Protein AF-A0A1A3PQ29-F1 (afdb_monomer)

Structure (mmCIF, N/CA/C/O backbone):
data_AF-A0A1A3PQ29-F1
#
_entry.id   AF-A0A1A3PQ29-F1
#
loop_
_atom_site.group_PDB
_atom_site.id
_atom_site.type_symbol
_atom_site.label_atom_id
_atom_site.label_alt_id
_atom_site.label_comp_id
_atom_site.label_asym_id
_atom_site.label_entity_id
_atom_site.label_seq_id
_atom_site.pdbx_PDB_ins_code
_atom_site.Cartn_x
_atom_site.Cartn_y
_atom_site.Cartn_z
_atom_site.occupancy
_atom_site.B_iso_or_equiv
_atom_site.auth_seq_id
_atom_site.auth_comp_id
_atom_site.auth_asym_id
_atom_site.auth_atom_id
_atom_site.pdbx_PDB_model_num
ATOM 1 N N . MET A 1 1 ? -38.869 -70.508 7.801 1.00 34.81 1 MET A N 1
ATOM 2 C CA . MET A 1 1 ? -37.490 -70.520 8.331 1.00 34.81 1 MET A CA 1
ATOM 3 C C . MET A 1 1 ? -36.707 -69.414 7.641 1.00 34.81 1 MET A C 1
ATOM 5 O O . MET A 1 1 ? -36.791 -69.321 6.428 1.00 34.81 1 MET A O 1
ATOM 9 N N . VAL A 1 2 ? -36.010 -68.613 8.455 1.00 43.62 2 VAL A N 1
ATOM 10 C CA . VAL A 1 2 ? -35.002 -67.579 8.145 1.00 43.62 2 VAL A CA 1
ATOM 11 C C . VAL A 1 2 ? -35.475 -66.340 7.369 1.00 43.62 2 VAL A C 1
ATOM 13 O O . VAL A 1 2 ? -35.447 -66.273 6.146 1.00 43.62 2 VAL A O 1
ATOM 16 N N . VAL A 1 3 ? -35.836 -65.319 8.149 1.00 46.75 3 VAL A N 1
ATOM 17 C CA . VAL A 1 3 ? -35.750 -63.901 7.778 1.00 46.75 3 VAL A CA 1
ATOM 18 C C . VAL A 1 3 ? -34.261 -63.545 7.764 1.00 46.75 3 VAL A C 1
ATOM 20 O O . VAL A 1 3 ? -33.612 -63.694 8.799 1.00 46.75 3 VAL A O 1
ATOM 23 N N . ASN A 1 4 ? -33.703 -63.112 6.630 1.00 47.50 4 ASN A N 1
ATOM 24 C CA . ASN A 1 4 ? -32.357 -62.536 6.605 1.00 47.50 4 ASN A CA 1
ATOM 25 C C . ASN A 1 4 ? -32.470 -61.011 6.566 1.00 47.50 4 ASN A C 1
ATOM 27 O O . ASN A 1 4 ? -32.683 -60.399 5.521 1.00 47.50 4 ASN A O 1
ATOM 31 N N . SER A 1 5 ? -32.392 -60.432 7.758 1.00 55.72 5 SER A N 1
ATOM 32 C CA . SER A 1 5 ? -32.343 -59.003 8.019 1.00 55.72 5 SER A CA 1
ATOM 33 C C . SER A 1 5 ? -30.984 -58.454 7.597 1.00 55.72 5 SER A C 1
ATOM 35 O O . SER A 1 5 ? -29.952 -58.877 8.109 1.00 55.72 5 SER A O 1
ATOM 37 N N . SER A 1 6 ? -30.955 -57.473 6.703 1.00 47.53 6 SER A N 1
ATOM 38 C CA . SER A 1 6 ? -29.789 -56.606 6.532 1.00 47.53 6 SER A CA 1
ATOM 39 C C . SER A 1 6 ? -30.296 -55.214 6.197 1.00 47.53 6 S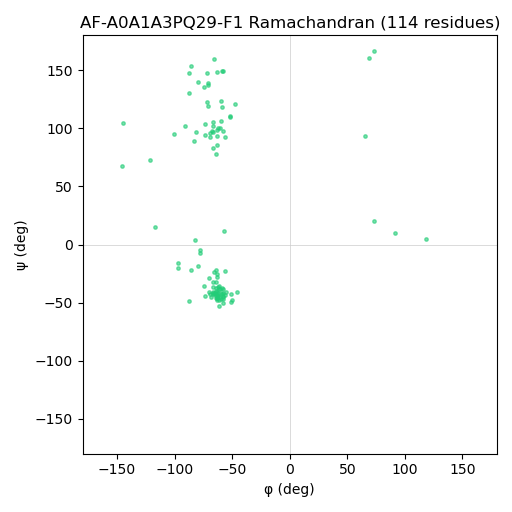ER A C 1
ATOM 41 O O . SER A 1 6 ? -30.851 -54.968 5.130 1.00 47.53 6 SER A O 1
ATOM 43 N N . ALA A 1 7 ? -30.204 -54.363 7.214 1.00 51.66 7 ALA A N 1
ATOM 44 C CA . ALA A 1 7 ? -30.673 -52.995 7.273 1.00 51.66 7 ALA A CA 1
ATOM 45 C C . ALA A 1 7 ? -30.265 -52.185 6.036 1.00 51.66 7 ALA A C 1
ATOM 47 O O . ALA A 1 7 ? -29.082 -51.989 5.765 1.00 51.66 7 ALA A O 1
ATOM 48 N N . TRP A 1 8 ? -31.261 -51.663 5.325 1.00 49.94 8 TRP A N 1
ATOM 49 C CA . TRP A 1 8 ? -31.059 -50.592 4.361 1.00 49.94 8 TRP A CA 1
ATOM 50 C C . TRP A 1 8 ? -30.818 -49.308 5.160 1.00 49.94 8 TRP A C 1
ATOM 52 O O . TRP A 1 8 ? -31.753 -48.653 5.615 1.00 49.94 8 TRP A O 1
ATOM 62 N N . LEU A 1 9 ? -29.546 -48.993 5.397 1.00 48.16 9 LEU A N 1
ATOM 63 C CA . LEU A 1 9 ? -29.109 -47.677 5.851 1.00 48.16 9 LEU A CA 1
ATOM 64 C C . LEU A 1 9 ? -29.452 -46.669 4.747 1.00 48.16 9 LEU A C 1
ATOM 66 O O . LEU A 1 9 ? -28.740 -46.551 3.753 1.00 48.16 9 LEU A O 1
ATOM 70 N N . VAL A 1 10 ? -30.571 -45.964 4.908 1.00 55.34 10 VAL A N 1
ATOM 71 C CA . VAL A 1 10 ? -30.888 -44.776 4.112 1.00 55.34 10 VAL A CA 1
ATOM 72 C C . VAL A 1 10 ? -29.885 -43.699 4.518 1.00 55.34 10 VAL A C 1
ATOM 74 O O . VAL A 1 10 ? -30.020 -43.062 5.560 1.00 55.34 10 VAL A O 1
ATOM 77 N N . ALA A 1 11 ? -28.831 -43.549 3.720 1.00 53.16 11 ALA A N 1
ATOM 78 C CA . ALA A 1 11 ? -27.872 -42.467 3.858 1.00 53.16 11 ALA A CA 1
ATOM 79 C C . ALA A 1 11 ? -28.578 -41.145 3.527 1.00 53.16 11 ALA A C 1
ATOM 81 O O . ALA A 1 11 ? -28.874 -40.853 2.370 1.00 53.16 11 ALA A O 1
ATOM 82 N N . ALA A 1 12 ? -28.872 -40.351 4.555 1.00 56.31 12 ALA A N 1
ATOM 83 C CA . ALA A 1 12 ? -29.288 -38.969 4.394 1.00 56.31 12 ALA A CA 1
ATOM 84 C C . ALA A 1 12 ? -28.087 -38.160 3.885 1.00 56.31 12 ALA A C 1
ATOM 86 O O . ALA A 1 12 ? -27.224 -37.745 4.656 1.00 56.31 12 ALA A O 1
ATOM 87 N N . THR A 1 13 ? -28.001 -37.956 2.573 1.00 56.41 13 THR A N 1
ATOM 88 C CA . THR A 1 13 ? -27.097 -36.967 1.987 1.00 56.41 13 THR A CA 1
ATOM 89 C C . THR A 1 13 ? -27.615 -35.583 2.355 1.00 56.41 13 THR A C 1
ATOM 91 O O . THR A 1 13 ? -28.471 -35.025 1.671 1.00 56.41 13 THR A O 1
ATOM 94 N N . ALA A 1 14 ? -27.121 -35.040 3.467 1.00 55.75 14 ALA A N 1
ATOM 95 C CA . ALA A 1 14 ? -27.213 -33.619 3.747 1.00 55.75 14 ALA A CA 1
ATOM 96 C C . ALA A 1 14 ? -26.433 -32.895 2.643 1.00 55.75 14 ALA A C 1
ATOM 98 O O . ALA A 1 14 ? -25.204 -32.872 2.644 1.00 55.75 14 ALA A O 1
ATOM 99 N N . THR A 1 15 ? -27.146 -32.355 1.657 1.00 55.41 15 THR A N 1
ATOM 100 C CA . THR A 1 15 ? -26.589 -31.377 0.730 1.00 55.41 15 THR A CA 1
ATOM 101 C C . THR A 1 15 ? -26.209 -30.164 1.567 1.00 55.41 15 THR A C 1
ATOM 103 O O . THR A 1 15 ? -27.057 -29.329 1.880 1.00 55.41 15 THR A O 1
ATOM 106 N N . LEU A 1 16 ? -24.948 -30.114 1.997 1.00 52.12 16 LEU A N 1
ATOM 107 C CA . LEU A 1 16 ? -24.325 -28.905 2.506 1.00 52.12 16 LEU A CA 1
ATOM 108 C C . LEU A 1 16 ? -24.434 -27.887 1.376 1.00 52.12 16 LEU A C 1
ATOM 110 O O . LEU A 1 16 ? -23.676 -27.927 0.410 1.00 52.12 16 LEU A O 1
ATOM 114 N N . MET A 1 17 ? -25.447 -27.028 1.459 1.00 46.53 17 MET A N 1
ATOM 115 C CA . MET A 1 17 ? -25.474 -25.801 0.692 1.00 46.53 17 MET A CA 1
ATOM 116 C C . MET A 1 17 ? -24.246 -25.031 1.154 1.00 46.53 17 MET A C 1
ATOM 118 O O . MET A 1 17 ? -24.237 -24.459 2.243 1.00 46.53 17 MET A O 1
ATOM 122 N N . THR A 1 18 ? -23.181 -25.090 0.361 1.00 48.88 18 THR A N 1
ATOM 123 C CA . THR A 1 18 ? -22.062 -24.165 0.448 1.00 48.88 18 THR A CA 1
ATOM 124 C C . THR A 1 18 ? -22.635 -22.800 0.123 1.00 48.88 18 THR A C 1
ATOM 126 O O . THR A 1 18 ? -22.676 -22.375 -1.031 1.00 48.88 18 THR A O 1
ATOM 129 N N . VAL A 1 19 ? -23.171 -22.146 1.150 1.00 48.94 19 VAL A N 1
ATOM 130 C CA . VAL A 1 19 ? -23.282 -20.700 1.174 1.00 48.94 19 VAL A CA 1
ATOM 131 C C . VAL A 1 19 ? -21.873 -20.236 0.849 1.00 48.94 19 VAL A C 1
ATOM 133 O O . VAL A 1 19 ? -20.950 -20.496 1.618 1.00 48.94 19 VAL A O 1
ATOM 136 N N . ALA A 1 20 ? -21.698 -19.654 -0.334 1.00 45.19 20 ALA A N 1
ATOM 137 C CA . ALA A 1 20 ? -20.537 -18.847 -0.642 1.00 45.19 20 ALA A CA 1
ATOM 138 C C . ALA A 1 20 ? -20.612 -17.650 0.306 1.00 45.19 20 ALA A C 1
ATOM 140 O O . ALA A 1 20 ? -21.108 -16.580 -0.037 1.00 45.19 20 ALA A O 1
ATOM 141 N N . VAL A 1 21 ? -20.235 -17.881 1.560 1.00 49.50 21 VAL A N 1
ATOM 142 C CA . VAL A 1 21 ? -19.797 -16.817 2.433 1.00 49.50 21 VAL A CA 1
ATOM 143 C C . VAL A 1 21 ? -18.622 -16.248 1.656 1.00 49.50 21 VAL A C 1
ATOM 145 O O . VAL A 1 21 ? -17.708 -16.994 1.305 1.00 49.50 21 VAL A O 1
ATOM 148 N N . ALA A 1 22 ? -18.699 -14.979 1.266 1.00 52.12 22 ALA A N 1
ATOM 149 C CA . ALA A 1 22 ? -17.497 -14.232 0.945 1.00 52.12 22 ALA A CA 1
ATOM 150 C C . ALA A 1 22 ? -16.645 -14.347 2.209 1.00 52.12 22 ALA A C 1
ATOM 152 O O . ALA A 1 22 ? -16.931 -13.699 3.214 1.00 52.12 22 ALA A O 1
ATOM 153 N N . HIS A 1 23 ? -15.778 -15.356 2.237 1.00 44.25 23 HIS A N 1
ATOM 154 C CA . HIS A 1 23 ? -14.947 -15.651 3.379 1.00 44.25 23 HIS A CA 1
ATOM 155 C C . HIS A 1 23 ? -14.008 -14.458 3.453 1.00 44.25 23 HIS A C 1
ATOM 157 O O . HIS A 1 23 ? -13.106 -14.374 2.629 1.00 44.25 23 HIS A O 1
ATOM 163 N N . ALA A 1 24 ? -14.270 -13.526 4.375 1.00 56.75 24 ALA A N 1
ATOM 164 C CA . ALA A 1 24 ? -13.205 -12.700 4.913 1.00 56.75 24 ALA A CA 1
ATOM 165 C C . ALA A 1 24 ? -12.151 -13.705 5.373 1.00 56.75 24 ALA A C 1
ATOM 167 O O . ALA A 1 24 ? -12.429 -14.563 6.225 1.00 56.75 24 ALA A O 1
ATOM 168 N N . GLU A 1 25 ? -11.030 -13.743 4.666 1.00 77.31 25 GLU A N 1
ATOM 169 C CA . GLU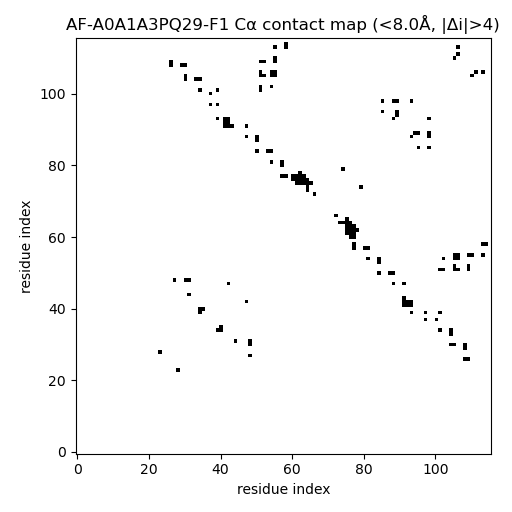 A 1 25 ? -9.973 -14.674 4.996 1.00 77.31 25 GLU A CA 1
ATOM 170 C C . GLU A 1 25 ? -9.473 -14.308 6.399 1.00 77.31 25 GLU A C 1
ATOM 172 O O . GLU A 1 25 ? -9.491 -13.138 6.778 1.00 77.31 25 GLU A O 1
ATOM 177 N N . PRO A 1 26 ? -9.010 -15.266 7.218 1.00 84.75 26 PRO A N 1
ATOM 178 C CA . PRO A 1 26 ? -8.470 -14.936 8.541 1.00 84.75 26 PRO A CA 1
ATOM 179 C C . PRO A 1 26 ? -7.313 -13.919 8.470 1.00 84.75 26 PRO A C 1
ATOM 181 O O . PRO A 1 26 ? -7.044 -13.214 9.438 1.00 84.75 26 PRO A O 1
ATOM 184 N N . GLN A 1 27 ? -6.659 -13.837 7.309 1.00 89.44 27 GLN A N 1
ATOM 185 C CA . GLN A 1 27 ? -5.647 -12.843 6.962 1.00 89.44 27 GLN A CA 1
ATOM 186 C C . GLN A 1 27 ? -6.233 -11.423 6.859 1.00 89.44 27 GLN A C 1
ATOM 188 O O . GLN A 1 27 ? -5.594 -10.480 7.316 1.00 89.44 27 GLN A O 1
ATOM 193 N N . ASP A 1 28 ? -7.460 -11.265 6.359 1.00 92.12 28 ASP A N 1
ATOM 194 C CA . ASP A 1 28 ? -8.146 -9.971 6.246 1.00 92.12 28 ASP A CA 1
ATOM 195 C C . ASP A 1 28 ? -8.403 -9.369 7.628 1.00 92.12 28 ASP A C 1
ATOM 197 O O . ASP A 1 28 ? -8.097 -8.202 7.886 1.00 92.12 28 ASP A O 1
ATOM 201 N N . ASP A 1 29 ? -8.896 -10.195 8.553 1.00 91.44 29 ASP A N 1
ATOM 202 C CA . ASP A 1 29 ? -9.127 -9.795 9.940 1.00 91.44 29 ASP A CA 1
ATOM 203 C C . ASP A 1 29 ? -7.815 -9.436 10.659 1.00 91.44 29 ASP A C 1
ATOM 205 O O . ASP A 1 29 ? -7.767 -8.469 11.426 1.00 91.44 29 ASP A O 1
ATOM 209 N N . GLU A 1 30 ? -6.741 -10.196 10.421 1.00 92.94 30 GLU A N 1
ATOM 210 C CA . GLU A 1 30 ? -5.408 -9.905 10.960 1.00 92.94 30 GLU A CA 1
ATOM 211 C C . GLU A 1 30 ? -4.871 -8.576 10.417 1.00 92.94 30 GLU A C 1
ATOM 213 O O . GLU A 1 30 ? -4.436 -7.714 11.184 1.00 92.94 30 GLU A O 1
ATOM 218 N N . PHE A 1 31 ? -4.968 -8.370 9.106 1.00 93.69 31 PHE A N 1
ATOM 219 C CA . PHE A 1 31 ? -4.529 -7.151 8.446 1.00 93.69 31 PHE A CA 1
ATOM 220 C C . PHE A 1 31 ? -5.258 -5.915 8.984 1.00 93.69 31 PHE A C 1
ATOM 222 O O . PHE A 1 31 ? -4.622 -4.928 9.359 1.00 93.69 31 PHE A O 1
ATOM 229 N N . LEU A 1 32 ? -6.587 -5.969 9.111 1.00 92.81 32 LEU A N 1
ATOM 230 C CA . LEU A 1 32 ? -7.371 -4.859 9.660 1.00 92.81 32 LEU A CA 1
ATOM 231 C C . LEU A 1 32 ? -7.038 -4.569 11.133 1.00 92.81 32 LEU A C 1
ATOM 233 O O . LEU A 1 32 ? -7.076 -3.407 11.560 1.00 92.81 32 LEU A O 1
ATOM 237 N N . GLN A 1 33 ? -6.676 -5.590 11.916 1.00 92.88 33 GLN A N 1
ATOM 238 C CA . GLN A 1 33 ? -6.180 -5.394 13.281 1.00 92.88 33 GLN A CA 1
ATOM 239 C C . GLN A 1 33 ? -4.824 -4.682 13.307 1.00 92.88 33 GLN A C 1
ATOM 241 O O . GLN A 1 33 ? -4.634 -3.786 14.134 1.00 92.88 33 GLN A O 1
ATOM 246 N N . LEU A 1 34 ? -3.904 -5.030 12.402 1.00 93.44 34 LEU A N 1
ATOM 247 C CA . LEU A 1 34 ? -2.610 -4.352 12.269 1.00 93.44 34 LEU A CA 1
ATOM 248 C C . LEU A 1 34 ? -2.789 -2.881 11.871 1.00 93.44 34 LEU A C 1
ATOM 250 O O . LEU A 1 34 ? -2.260 -2.000 12.548 1.00 93.44 34 LEU A O 1
ATOM 254 N N . LEU A 1 35 ? -3.641 -2.598 10.879 1.00 92.94 35 LEU A N 1
ATOM 255 C CA . LEU A 1 35 ? -3.961 -1.222 10.488 1.00 92.94 35 LEU A CA 1
ATOM 256 C C . LEU A 1 35 ? -4.538 -0.413 11.656 1.00 92.94 35 LEU A C 1
ATOM 258 O O . LEU A 1 35 ? -4.120 0.719 11.907 1.00 92.94 35 LEU A O 1
ATOM 262 N N . SER A 1 36 ? -5.457 -1.011 12.418 1.00 91.88 36 SER A N 1
ATOM 263 C CA . SER A 1 36 ? -6.055 -0.369 13.591 1.00 91.88 36 SER A CA 1
ATOM 264 C C . SER A 1 36 ? -5.018 -0.075 14.680 1.00 91.88 36 SER A C 1
ATOM 266 O O . SER A 1 36 ? -5.038 1.006 15.272 1.00 91.88 36 SER A O 1
ATOM 268 N N . ARG A 1 37 ? -4.086 -1.007 14.930 1.00 91.81 37 ARG A N 1
ATOM 269 C CA . ARG A 1 37 ? -2.952 -0.823 15.855 1.00 91.81 37 ARG A CA 1
ATOM 270 C C . ARG A 1 37 ? -2.058 0.338 15.418 1.00 91.81 37 ARG A C 1
ATOM 272 O O . ARG A 1 37 ? -1.604 1.108 16.262 1.00 91.81 37 ARG A O 1
ATOM 279 N N . ASP A 1 38 ? -1.858 0.485 14.116 1.00 88.38 38 ASP A N 1
ATOM 280 C CA . ASP A 1 38 ? -1.014 1.518 13.515 1.00 88.38 38 ASP A CA 1
ATOM 281 C C . ASP A 1 38 ? -1.739 2.875 13.376 1.00 88.38 38 ASP A C 1
ATOM 283 O O . ASP A 1 38 ? -1.185 3.852 12.864 1.00 88.38 38 ASP A O 1
ATOM 287 N N . GLY A 1 39 ? -2.974 2.969 13.884 1.00 88.62 39 GLY A N 1
ATOM 288 C CA . GLY A 1 39 ? -3.784 4.186 13.864 1.00 88.62 39 GLY A CA 1
ATOM 289 C C . GLY A 1 39 ? -4.339 4.526 12.480 1.00 88.62 39 GLY A C 1
ATOM 290 O O . GLY A 1 39 ? -4.696 5.678 12.226 1.00 88.62 39 GLY A O 1
ATOM 291 N N . ILE A 1 40 ? -4.399 3.544 11.580 1.00 88.75 40 ILE A N 1
ATOM 292 C CA . ILE A 1 40 ? -4.956 3.669 10.236 1.00 88.75 40 ILE A CA 1
ATOM 293 C C . ILE A 1 40 ? -6.438 3.297 10.304 1.00 88.75 40 ILE A C 1
ATOM 295 O O . ILE A 1 40 ? -6.808 2.130 10.365 1.00 88.75 40 ILE A O 1
ATOM 299 N N . THR A 1 41 ? -7.297 4.314 10.294 1.00 82.06 41 THR A N 1
ATOM 300 C CA . THR A 1 41 ? -8.767 4.176 10.288 1.00 82.06 41 THR A CA 1
ATOM 301 C C . THR A 1 41 ? -9.405 4.764 9.025 1.00 82.06 41 THR A C 1
ATOM 303 O O . THR A 1 41 ? -10.606 5.029 8.987 1.00 82.06 41 THR A O 1
ATOM 306 N N . ALA A 1 42 ? -8.586 5.023 8.005 1.00 79.88 42 ALA A N 1
ATOM 307 C CA . ALA A 1 42 ? -8.988 5.682 6.771 1.00 79.88 42 ALA A CA 1
ATOM 308 C C . ALA A 1 42 ? -9.515 4.682 5.733 1.00 79.88 42 ALA A C 1
ATOM 310 O O . ALA A 1 42 ? -9.022 3.564 5.641 1.00 79.88 42 ALA A O 1
ATOM 311 N N . GLY A 1 43 ? -10.476 5.121 4.920 1.00 84.00 43 GLY A N 1
ATOM 312 C CA . GLY A 1 43 ? -11.041 4.332 3.826 1.00 84.00 43 GLY A CA 1
ATOM 313 C C . GLY A 1 43 ? -11.975 3.194 4.271 1.00 84.00 43 GLY A C 1
ATOM 314 O O . GLY A 1 43 ? -12.059 2.853 5.452 1.00 84.00 43 GLY A O 1
ATOM 315 N N . PRO A 1 44 ? -12.733 2.608 3.331 1.00 90.44 44 PRO A N 1
ATOM 316 C CA . PRO A 1 44 ? -13.518 1.411 3.589 1.00 90.44 44 PRO A CA 1
ATOM 317 C C . PRO A 1 44 ? -12.598 0.172 3.670 1.00 90.44 44 PRO A C 1
ATOM 319 O O . PRO A 1 44 ? -11.747 0.004 2.792 1.00 90.44 44 PRO A O 1
ATOM 322 N N . PRO A 1 45 ? -12.793 -0.727 4.658 1.00 90.06 45 PRO A N 1
ATOM 323 C CA . PRO A 1 45 ? -11.937 -1.901 4.882 1.00 90.06 45 PRO A CA 1
ATOM 324 C C . PRO A 1 45 ? -11.710 -2.765 3.636 1.00 90.06 45 PRO A C 1
ATOM 326 O O . PRO A 1 45 ? -10.580 -3.127 3.337 1.00 90.06 45 PRO A O 1
ATOM 329 N N . GLU A 1 46 ? -12.763 -3.002 2.852 1.00 90.50 46 GLU A N 1
ATOM 330 C CA . GLU A 1 46 ? -12.708 -3.792 1.613 1.00 90.50 46 GLU A CA 1
ATOM 331 C C . GLU A 1 46 ? -11.718 -3.225 0.582 1.00 90.50 46 GLU A C 1
ATOM 333 O O . GLU A 1 46 ? -11.010 -3.968 -0.093 1.00 90.50 46 GLU A O 1
ATOM 338 N N . GLN A 1 47 ? -11.630 -1.893 0.454 1.00 92.38 47 GLN A N 1
ATOM 339 C CA . GLN A 1 47 ? -10.672 -1.275 -0.473 1.00 92.38 47 GLN A CA 1
ATOM 340 C C . GLN A 1 47 ? -9.249 -1.362 0.066 1.00 92.38 47 GLN A C 1
ATOM 342 O O . GLN A 1 47 ? -8.321 -1.551 -0.712 1.00 92.38 47 GLN A O 1
ATOM 347 N N . LEU A 1 48 ? -9.068 -1.255 1.382 1.00 93.00 48 LEU A N 1
ATOM 348 C CA . LEU A 1 48 ? -7.761 -1.431 2.006 1.00 93.00 48 LEU A CA 1
ATOM 349 C C . LEU A 1 48 ? -7.249 -2.862 1.831 1.00 93.00 48 LEU A C 1
ATOM 351 O O . LEU A 1 48 ? -6.094 -3.041 1.464 1.00 93.00 48 LEU A O 1
ATOM 355 N N . ILE A 1 49 ? -8.107 -3.863 2.021 1.00 94.06 49 ILE A N 1
ATOM 356 C CA . ILE A 1 49 ? -7.773 -5.273 1.781 1.00 94.06 49 ILE A CA 1
ATOM 357 C C . ILE A 1 49 ? -7.403 -5.485 0.307 1.00 94.06 49 ILE A C 1
ATOM 359 O O . ILE A 1 49 ? -6.335 -6.016 0.011 1.00 94.06 49 ILE A O 1
ATOM 363 N N . ALA A 1 50 ? -8.206 -4.976 -0.633 1.00 94.25 50 ALA A N 1
ATOM 364 C CA . ALA A 1 50 ? -7.904 -5.092 -2.062 1.00 94.25 50 ALA A CA 1
ATOM 365 C C . ALA A 1 50 ? -6.545 -4.468 -2.443 1.00 94.25 50 ALA A C 1
ATOM 367 O O . ALA A 1 50 ? -5.779 -5.059 -3.202 1.00 94.25 50 ALA A O 1
ATOM 368 N N . LEU A 1 51 ? -6.216 -3.294 -1.892 1.00 94.69 51 LEU A N 1
ATOM 369 C CA . LEU A 1 51 ? -4.919 -2.642 -2.112 1.00 94.69 51 LEU A CA 1
ATOM 370 C C . LEU A 1 51 ? -3.760 -3.391 -1.431 1.00 94.69 51 LEU A C 1
ATOM 372 O O . LEU A 1 51 ? -2.627 -3.334 -1.907 1.00 94.69 51 LEU A O 1
ATOM 376 N N . ALA A 1 52 ? -4.020 -4.099 -0.332 1.00 93.75 52 ALA A N 1
ATOM 377 C CA . ALA A 1 52 ? -3.027 -4.938 0.329 1.00 93.75 52 ALA A CA 1
ATOM 378 C C . ALA A 1 52 ? -2.690 -6.187 -0.500 1.00 93.75 52 ALA A C 1
ATOM 380 O O . ALA A 1 52 ? -1.512 -6.518 -0.645 1.00 93.75 52 ALA A O 1
ATOM 381 N N . HIS A 1 53 ? -3.690 -6.820 -1.120 1.00 94.38 53 HIS A N 1
ATOM 382 C CA . HIS A 1 53 ? -3.450 -7.880 -2.101 1.00 94.38 53 HIS A CA 1
ATOM 383 C C . HIS A 1 53 ? -2.701 -7.357 -3.330 1.00 94.38 53 HIS A C 1
ATOM 385 O O . HIS A 1 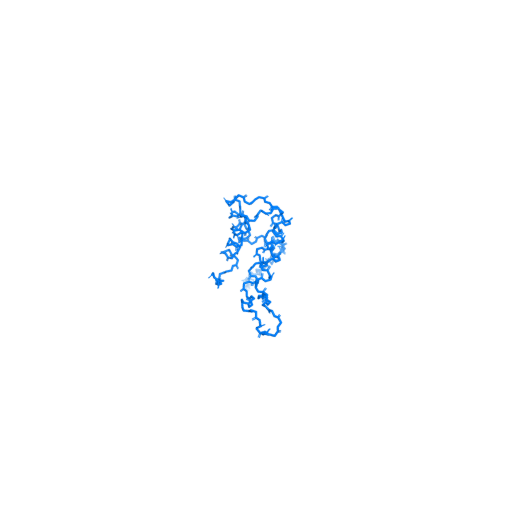53 ? -1.723 -7.975 -3.742 1.00 94.38 53 HIS A O 1
ATOM 391 N N . GLU A 1 54 ? -3.076 -6.182 -3.855 1.00 94.31 54 GLU A N 1
ATOM 392 C CA . GLU A 1 54 ? -2.360 -5.545 -4.971 1.00 94.31 54 GLU A CA 1
ATOM 393 C C . GLU A 1 54 ? -0.877 -5.335 -4.636 1.00 94.31 54 GLU A C 1
ATOM 395 O O . GLU A 1 54 ? -0.008 -5.668 -5.440 1.00 94.31 54 GLU A O 1
ATOM 400 N N . ARG A 1 55 ? -0.560 -4.875 -3.414 1.00 93.25 55 ARG A N 1
ATOM 401 C CA . ARG A 1 55 ? 0.835 -4.772 -2.964 1.00 93.25 55 ARG A CA 1
ATOM 402 C C . ARG A 1 55 ? 1.562 -6.106 -3.080 1.00 93.25 55 ARG A C 1
ATOM 404 O O . ARG A 1 55 ? 2.747 -6.122 -3.422 1.00 93.25 55 ARG A O 1
ATOM 411 N N . CYS A 1 56 ? 0.893 -7.196 -2.732 1.00 92.06 56 CYS A N 1
ATOM 412 C CA . CYS A 1 56 ? 1.496 -8.512 -2.780 1.00 92.06 56 CYS A CA 1
ATOM 413 C C . CYS A 1 56 ? 1.776 -8.974 -4.203 1.00 92.06 56 CYS A C 1
ATOM 415 O O . CYS A 1 56 ? 2.886 -9.417 -4.507 1.00 92.06 56 CYS A O 1
ATOM 417 N N . ASP A 1 57 ? 0.800 -8.790 -5.087 1.00 91.94 57 ASP A N 1
ATOM 418 C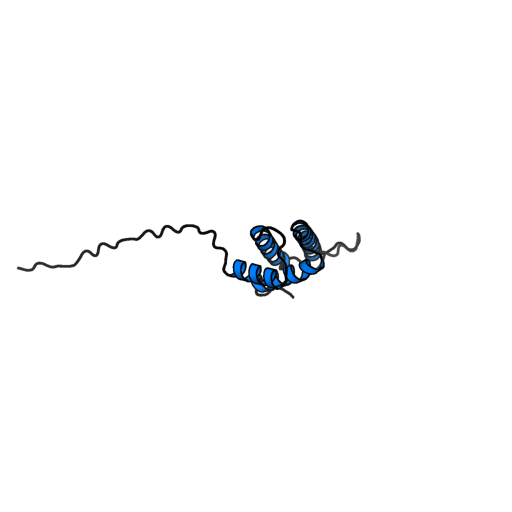 CA . ASP A 1 57 ? 0.936 -9.095 -6.506 1.00 91.94 57 ASP A CA 1
ATOM 419 C C . ASP A 1 57 ? 2.088 -8.295 -7.130 1.00 91.94 57 ASP A C 1
ATOM 421 O O . ASP A 1 57 ? 2.929 -8.855 -7.845 1.00 91.94 57 ASP A O 1
ATOM 425 N N . ASP A 1 58 ? 2.193 -7.012 -6.772 1.00 91.12 58 ASP A N 1
ATOM 426 C CA . ASP A 1 58 ? 3.246 -6.107 -7.227 1.00 91.12 58 ASP A CA 1
ATOM 427 C C . ASP A 1 58 ? 4.650 -6.514 -6.756 1.00 91.12 58 ASP A C 1
ATOM 429 O O . ASP A 1 58 ? 5.637 -6.130 -7.390 1.00 91.12 58 ASP A O 1
ATOM 433 N N . ASP A 1 59 ? 4.794 -7.305 -5.683 1.00 88.62 59 ASP A N 1
ATOM 434 C CA . ASP A 1 59 ? 6.117 -7.744 -5.210 1.00 88.62 59 ASP A CA 1
ATOM 435 C C . ASP A 1 59 ? 6.850 -8.622 -6.232 1.00 88.62 59 ASP A C 1
ATOM 437 O O . ASP A 1 59 ? 8.081 -8.627 -6.280 1.00 88.62 59 ASP A O 1
ATOM 441 N N . ASN A 1 60 ? 6.094 -9.294 -7.105 1.00 87.62 60 ASN A N 1
ATOM 442 C CA . ASN A 1 60 ? 6.627 -10.123 -8.183 1.00 87.62 60 ASN A CA 1
ATOM 443 C C . ASN A 1 60 ? 7.130 -9.308 -9.386 1.00 87.62 60 ASN A C 1
ATOM 445 O O . ASN A 1 60 ? 7.708 -9.870 -10.323 1.00 87.62 60 ASN A O 1
ATOM 449 N N . LEU A 1 61 ? 6.912 -7.989 -9.404 1.00 87.62 61 LEU A N 1
ATOM 450 C CA . LEU A 1 61 ? 7.358 -7.135 -10.498 1.00 87.62 61 LEU A CA 1
ATOM 451 C C . LEU A 1 61 ? 8.877 -6.957 -10.497 1.00 87.62 61 LEU A C 1
ATOM 453 O O . LEU A 1 61 ? 9.544 -6.866 -9.464 1.00 87.62 61 LEU A O 1
ATOM 457 N N . SER A 1 62 ? 9.437 -6.815 -11.701 1.00 83.94 62 SER A N 1
ATOM 458 C CA . SER A 1 62 ? 10.861 -6.530 -11.856 1.00 83.94 62 SER A CA 1
ATOM 459 C C . SER A 1 62 ? 11.232 -5.219 -11.159 1.00 83.94 62 SER A C 1
ATOM 461 O O . SER A 1 62 ? 10.708 -4.146 -11.476 1.00 83.94 62 SER A O 1
ATOM 463 N N . ARG A 1 63 ? 12.195 -5.304 -10.236 1.00 84.38 63 ARG A N 1
ATOM 464 C CA . ARG A 1 63 ? 12.785 -4.142 -9.553 1.00 84.38 63 ARG A CA 1
ATOM 465 C C . ARG A 1 63 ? 13.824 -3.426 -10.410 1.00 84.38 63 ARG A C 1
ATOM 467 O O . ARG A 1 63 ? 14.117 -2.259 -10.161 1.00 84.38 63 ARG A O 1
ATOM 474 N N . SER A 1 64 ? 14.346 -4.089 -11.441 1.00 78.31 64 SER A N 1
ATOM 475 C CA . SER A 1 64 ? 15.152 -3.459 -12.482 1.00 78.31 64 SER A CA 1
ATOM 476 C C . SER A 1 64 ? 14.245 -2.920 -13.589 1.00 78.31 64 SER A C 1
ATOM 478 O O . SER A 1 64 ? 13.359 -3.615 -14.094 1.00 78.31 64 SER A O 1
ATOM 480 N N . GLY A 1 65 ? 14.458 -1.661 -13.971 1.00 64.81 65 GLY A N 1
ATOM 481 C CA . GLY A 1 65 ? 13.946 -1.149 -15.237 1.00 64.81 65 GLY A CA 1
ATOM 482 C C . GLY A 1 65 ? 14.749 -1.779 -16.370 1.00 64.81 65 GLY A C 1
ATOM 483 O O . GLY A 1 65 ? 15.970 -1.903 -16.255 1.00 64.81 65 GLY A O 1
ATOM 484 N N . ILE A 1 66 ? 14.091 -2.203 -17.451 1.00 58.75 66 ILE A N 1
ATOM 485 C CA . ILE A 1 66 ? 14.802 -2.625 -18.661 1.00 58.75 66 ILE A CA 1
ATOM 486 C C . ILE A 1 66 ? 15.616 -1.415 -19.132 1.00 58.75 66 ILE A C 1
ATOM 488 O O . ILE A 1 66 ? 15.071 -0.423 -19.609 1.00 58.75 66 ILE A O 1
ATOM 492 N N . PHE A 1 67 ? 16.929 -1.482 -18.923 1.00 50.88 67 PHE A N 1
ATOM 493 C CA . PHE A 1 67 ? 17.893 -0.452 -19.282 1.00 50.88 67 PHE A CA 1
ATOM 494 C C . PHE A 1 67 ? 17.984 -0.324 -20.807 1.00 50.88 67 PHE A C 1
ATOM 496 O O . PHE A 1 67 ? 18.903 -0.837 -21.440 1.00 50.88 67 PHE A O 1
ATOM 503 N N . THR A 1 68 ? 17.080 0.431 -21.421 1.00 48.91 68 THR A N 1
ATOM 504 C CA . THR A 1 68 ? 17.421 1.153 -22.647 1.00 48.91 68 THR A CA 1
ATOM 505 C C . THR A 1 68 ? 18.102 2.451 -22.232 1.00 48.91 68 THR A C 1
ATOM 507 O O . THR A 1 68 ? 17.452 3.479 -22.070 1.00 48.91 68 THR A O 1
ATOM 510 N N . LEU A 1 69 ? 19.430 2.402 -22.074 1.00 53.69 69 LEU A N 1
ATOM 511 C CA . LEU A 1 69 ? 20.341 3.528 -21.775 1.00 53.69 69 LEU A CA 1
ATOM 512 C C . LEU A 1 69 ? 20.293 4.689 -22.802 1.00 53.69 69 LEU A C 1
ATOM 514 O O . LEU A 1 69 ? 21.160 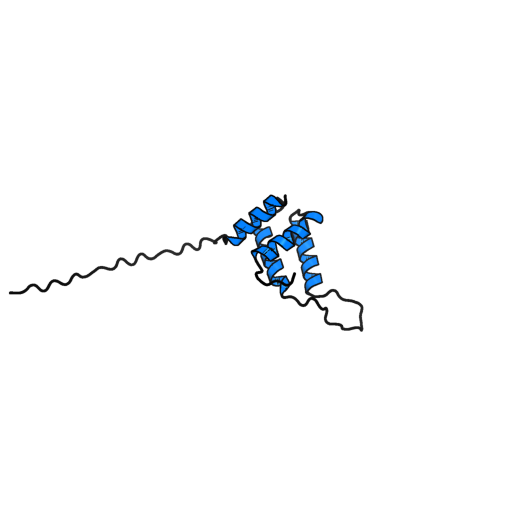5.556 -22.797 1.00 53.69 69 LEU A O 1
ATOM 518 N N . HIS A 1 70 ? 19.313 4.709 -23.705 1.00 53.31 70 HIS A N 1
ATOM 519 C CA . HIS A 1 70 ? 19.203 5.663 -24.804 1.00 53.31 70 HIS A CA 1
ATOM 520 C C . HIS A 1 70 ? 18.273 6.853 -24.500 1.00 53.31 70 HIS A C 1
ATOM 522 O O . HIS A 1 70 ? 18.414 7.890 -25.138 1.00 53.31 70 HIS A O 1
ATOM 528 N N . PHE A 1 71 ? 17.355 6.745 -23.527 1.00 55.75 71 PHE A N 1
ATOM 529 C CA . PHE A 1 71 ? 16.349 7.783 -23.240 1.00 55.75 71 PHE A CA 1
ATOM 530 C C . PHE A 1 71 ? 16.016 7.897 -21.742 1.00 55.75 71 PHE A C 1
ATOM 532 O O . PHE A 1 71 ? 14.906 7.593 -21.321 1.00 55.75 71 PHE A O 1
ATOM 539 N N . GLY A 1 72 ? 16.974 8.359 -20.932 1.00 60.75 72 GLY A N 1
ATOM 540 C CA . GLY A 1 72 ? 16.733 8.700 -19.522 1.00 60.75 72 GLY A CA 1
ATOM 541 C C . GLY A 1 72 ? 16.440 7.502 -18.606 1.00 60.75 72 GLY A C 1
ATOM 542 O O . GLY A 1 72 ? 16.116 6.401 -19.043 1.00 60.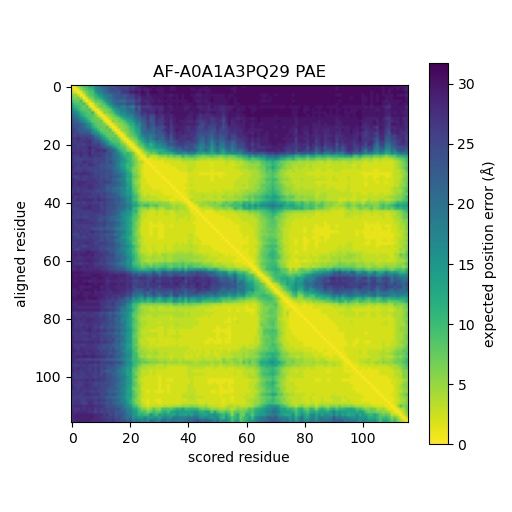75 72 GLY A O 1
ATOM 543 N N . ALA A 1 73 ? 16.605 7.694 -17.298 1.00 65.81 73 ALA A N 1
ATOM 544 C CA . ALA A 1 73 ? 16.280 6.668 -16.313 1.00 65.81 73 ALA A CA 1
ATOM 545 C C . ALA A 1 73 ? 14.753 6.558 -16.180 1.00 65.81 73 ALA A C 1
ATOM 547 O O . ALA A 1 73 ? 14.122 7.422 -15.574 1.00 65.81 73 ALA A O 1
ATOM 548 N N . MET A 1 74 ? 14.151 5.519 -16.759 1.00 70.81 74 MET A N 1
ATOM 549 C CA . MET A 1 74 ? 12.756 5.177 -16.477 1.00 70.81 74 MET A CA 1
ATOM 550 C C . MET A 1 74 ? 12.669 4.421 -15.142 1.00 70.81 74 MET A C 1
ATOM 552 O O . MET A 1 74 ? 13.536 3.581 -14.871 1.00 70.81 74 MET A O 1
ATOM 556 N N . PRO A 1 75 ? 11.654 4.701 -14.300 1.00 76.00 75 PRO A N 1
ATOM 557 C CA . PRO A 1 75 ? 11.423 3.925 -13.087 1.00 76.00 75 PRO A CA 1
ATOM 558 C C . PRO A 1 75 ? 11.193 2.453 -13.442 1.00 76.00 75 PRO A C 1
ATOM 560 O O . PRO A 1 75 ? 10.675 2.127 -14.513 1.00 76.00 75 PRO A O 1
ATOM 563 N N . SER A 1 76 ? 11.582 1.547 -12.546 1.00 84.56 76 SER A N 1
ATOM 564 C CA . SER A 1 76 ? 11.282 0.130 -12.735 1.00 84.56 76 SER A CA 1
ATOM 565 C C . SER A 1 76 ? 9.768 -0.120 -12.670 1.00 84.56 76 SER A C 1
ATOM 567 O O . SER A 1 76 ? 9.028 0.703 -12.110 1.00 84.56 76 SER A O 1
ATOM 569 N N . PRO A 1 77 ? 9.286 -1.249 -13.219 1.00 88.44 77 PRO A N 1
ATOM 570 C CA . PRO A 1 77 ? 7.895 -1.666 -13.064 1.00 88.44 77 PRO A CA 1
ATOM 571 C C . PRO A 1 77 ? 7.439 -1.651 -11.601 1.00 88.44 77 PRO A C 1
ATOM 573 O O . PRO A 1 77 ? 6.434 -1.020 -11.292 1.00 88.44 77 PRO A O 1
ATOM 576 N N . PHE A 1 78 ? 8.241 -2.226 -10.697 1.00 89.75 78 PHE A N 1
ATOM 577 C CA . PHE A 1 78 ? 7.966 -2.204 -9.259 1.00 89.75 78 PHE A CA 1
ATOM 578 C C . PHE A 1 78 ? 7.849 -0.776 -8.709 1.00 89.75 78 PHE A C 1
ATOM 580 O O . PHE A 1 78 ? 6.868 -0.434 -8.059 1.00 89.75 78 PHE A O 1
ATOM 587 N N . SER A 1 79 ? 8.819 0.101 -8.999 1.00 88.31 79 SER A N 1
ATOM 588 C CA . SER A 1 79 ? 8.778 1.485 -8.510 1.00 88.31 79 SER A CA 1
ATOM 589 C C . SER A 1 79 ? 7.556 2.252 -9.021 1.00 88.31 79 SER A C 1
ATOM 591 O O . SER A 1 79 ? 6.995 3.064 -8.290 1.00 88.31 79 SER A O 1
ATOM 593 N N . SER A 1 80 ? 7.134 1.990 -10.257 1.00 90.62 80 SER A N 1
ATOM 594 C CA . SER A 1 80 ? 5.946 2.614 -10.845 1.00 90.62 80 SER A CA 1
ATOM 595 C C . SER A 1 80 ? 4.661 2.126 -10.174 1.00 90.62 80 SER A C 1
ATOM 597 O O . SER A 1 80 ? 3.796 2.944 -9.864 1.00 90.62 80 SER A O 1
ATOM 599 N N . ALA A 1 81 ? 4.560 0.824 -9.902 1.00 92.50 81 ALA A N 1
ATOM 600 C CA . ALA A 1 81 ? 3.425 0.230 -9.204 1.00 92.50 81 ALA A CA 1
ATOM 601 C C . ALA A 1 81 ? 3.307 0.762 -7.767 1.00 92.50 81 ALA A C 1
ATOM 603 O O . ALA A 1 81 ? 2.266 1.286 -7.385 1.00 92.50 81 ALA A O 1
ATOM 604 N N . MET A 1 82 ? 4.421 0.812 -7.028 1.00 92.00 82 MET A N 1
ATOM 605 C CA . MET A 1 82 ? 4.457 1.382 -5.676 1.00 92.00 82 MET A CA 1
ATOM 606 C C . MET A 1 82 ? 4.009 2.850 -5.622 1.00 92.00 82 MET A C 1
ATOM 608 O O . MET A 1 82 ? 3.341 3.252 -4.670 1.00 92.00 82 MET A O 1
ATOM 612 N N . LEU A 1 83 ? 4.353 3.657 -6.634 1.00 91.81 83 LEU A N 1
ATOM 613 C CA . LEU A 1 83 ? 3.889 5.046 -6.733 1.00 91.81 83 LEU A CA 1
ATOM 614 C C . LEU A 1 83 ? 2.375 5.128 -6.958 1.00 91.81 83 LEU A C 1
ATOM 616 O O . LEU A 1 83 ? 1.706 5.952 -6.335 1.00 91.81 83 LEU A O 1
ATOM 620 N N . GLN A 1 84 ? 1.827 4.279 -7.829 1.00 94.19 84 GLN A N 1
ATOM 621 C CA . GLN A 1 84 ? 0.383 4.229 -8.063 1.00 94.19 84 GLN A CA 1
ATOM 622 C C . GLN A 1 84 ? -0.369 3.737 -6.828 1.00 94.19 84 GLN A C 1
ATOM 624 O O . GLN A 1 84 ? -1.393 4.315 -6.468 1.00 94.19 84 GLN A O 1
ATOM 629 N N . LEU A 1 85 ? 0.158 2.718 -6.155 1.00 94.44 85 LEU A N 1
ATOM 630 C CA . LEU A 1 85 ? -0.415 2.174 -4.938 1.00 94.44 85 LEU A CA 1
ATOM 631 C C . LEU A 1 85 ? -0.430 3.214 -3.810 1.00 94.44 85 LEU A C 1
ATOM 633 O O . LEU A 1 85 ? -1.458 3.402 -3.165 1.00 94.44 85 LEU A O 1
ATOM 637 N N . ALA A 1 86 ? 0.663 3.962 -3.624 1.00 93.06 86 ALA A N 1
ATOM 638 C CA . ALA A 1 86 ? 0.707 5.071 -2.672 1.00 93.06 86 ALA A CA 1
ATOM 639 C C . ALA A 1 86 ? -0.366 6.130 -2.978 1.00 93.06 86 ALA A C 1
ATOM 641 O O . ALA A 1 86 ? -1.103 6.523 -2.078 1.00 93.06 86 ALA A O 1
ATOM 642 N N . ALA A 1 87 ? -0.527 6.523 -4.245 1.00 94.56 87 ALA A N 1
ATOM 643 C CA . ALA A 1 87 ? -1.567 7.473 -4.644 1.00 94.56 87 ALA A CA 1
ATOM 644 C C . ALA A 1 87 ? -2.989 6.927 -4.408 1.00 94.56 87 ALA A C 1
ATOM 646 O O . ALA A 1 87 ? -3.886 7.669 -4.002 1.00 94.56 87 ALA A O 1
ATOM 647 N N . LYS A 1 88 ? -3.218 5.624 -4.630 1.00 95.06 88 LYS A N 1
ATOM 648 C CA . LYS A 1 88 ? -4.494 4.968 -4.304 1.00 95.06 88 LYS A CA 1
ATOM 649 C C . LYS A 1 88 ? -4.771 5.027 -2.802 1.00 95.06 88 LYS A C 1
ATOM 651 O O . LYS A 1 88 ? -5.886 5.369 -2.428 1.00 95.06 88 LYS A O 1
ATOM 656 N N . LEU A 1 89 ? -3.773 4.759 -1.961 1.00 94.38 89 LEU A N 1
ATOM 657 C CA . LEU A 1 89 ? -3.894 4.825 -0.501 1.00 94.38 89 LEU A CA 1
ATOM 658 C C . LEU A 1 89 ? -4.160 6.249 -0.003 1.00 94.38 89 LEU A C 1
ATOM 660 O O . LEU A 1 89 ? -5.024 6.452 0.846 1.00 94.38 89 LEU A O 1
ATOM 664 N N . GLU A 1 90 ? -3.491 7.249 -0.572 1.00 93.31 90 GLU A N 1
ATOM 665 C CA . GLU A 1 90 ? -3.769 8.655 -0.264 1.00 93.31 90 GLU A CA 1
ATOM 666 C C . GLU A 1 90 ? -5.204 9.050 -0.640 1.00 93.31 90 GLU A C 1
ATOM 668 O O . GLU A 1 90 ? -5.877 9.737 0.129 1.00 93.31 90 GLU A O 1
ATOM 673 N N . ASN A 1 91 ? -5.730 8.536 -1.759 1.00 93.44 91 ASN A N 1
ATOM 674 C CA . ASN A 1 91 ? -7.140 8.712 -2.127 1.00 93.44 91 ASN A CA 1
ATOM 675 C C . ASN A 1 91 ? -8.112 8.015 -1.158 1.00 93.44 91 ASN A C 1
ATOM 677 O O . ASN A 1 91 ? -9.258 8.446 -1.046 1.00 93.44 91 ASN A O 1
ATOM 681 N N . GLN A 1 92 ? -7.666 6.982 -0.431 1.00 91.06 92 GLN A N 1
ATOM 682 C CA . GLN A 1 92 ? -8.424 6.377 0.675 1.00 91.06 92 GLN A CA 1
ATOM 683 C C . GLN A 1 92 ? -8.353 7.196 1.971 1.00 91.06 92 GLN A C 1
ATOM 685 O O . GLN A 1 92 ? -9.019 6.866 2.951 1.00 91.06 92 GLN A O 1
ATOM 690 N N . GLY A 1 93 ? -7.572 8.277 1.990 1.00 91.00 93 GLY A N 1
ATOM 691 C CA . GLY A 1 93 ? -7.375 9.131 3.156 1.00 91.00 93 GLY A CA 1
ATOM 692 C C . GLY A 1 93 ? -6.191 8.727 4.031 1.00 91.00 93 GLY A C 1
ATOM 693 O O . GLY A 1 93 ? -6.051 9.277 5.125 1.00 91.00 93 GLY A O 1
ATOM 694 N N . LEU A 1 94 ? -5.333 7.800 3.583 1.00 92.88 94 LEU A N 1
ATOM 695 C CA . LEU A 1 94 ? -4.076 7.531 4.278 1.00 92.88 94 LEU A CA 1
ATOM 696 C C . LEU A 1 94 ? -3.126 8.709 4.082 1.00 92.88 94 LEU A C 1
ATOM 698 O O . LEU A 1 94 ? -2.988 9.271 2.999 1.00 92.88 94 LEU A O 1
ATOM 702 N N . THR A 1 95 ? -2.427 9.073 5.147 1.00 88.88 95 THR A N 1
ATOM 703 C CA . THR A 1 95 ? -1.384 10.099 5.074 1.00 88.88 95 THR A CA 1
ATOM 704 C C . THR A 1 95 ? -0.053 9.474 4.657 1.00 88.88 95 THR A C 1
ATOM 706 O O . THR A 1 95 ? 0.205 8.310 4.956 1.00 88.88 95 THR A O 1
ATOM 709 N N . GLY A 1 96 ? 0.846 10.237 4.025 1.00 85.69 96 GLY A N 1
ATOM 710 C CA . GLY A 1 96 ? 2.180 9.744 3.641 1.00 85.69 96 GLY A CA 1
ATOM 711 C C . GLY A 1 96 ? 2.932 8.959 4.742 1.00 85.69 96 GLY A C 1
ATOM 712 O O . GLY A 1 96 ? 3.507 7.911 4.444 1.00 85.69 96 GLY A O 1
ATOM 713 N N . PRO A 1 97 ? 2.895 9.375 6.028 1.00 89.00 97 PRO A N 1
ATOM 714 C CA . PRO A 1 97 ? 3.463 8.594 7.132 1.00 89.00 97 PRO A CA 1
ATOM 715 C C . PRO A 1 97 ? 2.806 7.225 7.374 1.00 89.00 97 PRO A C 1
ATOM 717 O O . PRO A 1 97 ? 3.489 6.326 7.857 1.00 89.00 97 PRO A O 1
ATOM 720 N N . GLN A 1 98 ? 1.521 7.064 7.044 1.00 91.94 98 GLN A N 1
ATOM 721 C CA . GLN A 1 98 ? 0.737 5.827 7.188 1.00 91.94 98 GLN A CA 1
ATOM 722 C C . GLN A 1 98 ? 0.871 4.882 5.988 1.00 91.94 98 GLN A C 1
ATOM 724 O O . GLN A 1 98 ? 0.674 3.679 6.130 1.00 91.94 98 GLN A O 1
ATOM 729 N N . VAL A 1 99 ? 1.251 5.393 4.813 1.00 92.25 99 VAL A N 1
ATOM 730 C CA . VAL A 1 99 ? 1.438 4.559 3.615 1.00 92.25 99 VAL A CA 1
ATOM 731 C C . VAL A 1 99 ? 2.514 3.498 3.852 1.00 92.25 99 VAL A C 1
ATOM 733 O O . VAL A 1 99 ? 2.316 2.333 3.538 1.00 92.25 99 VAL A O 1
ATOM 736 N N . ARG A 1 100 ? 3.654 3.860 4.453 1.00 90.81 100 ARG A N 1
ATOM 737 C CA . ARG A 1 100 ? 4.729 2.888 4.715 1.00 90.81 100 ARG A CA 1
ATOM 738 C C . ARG A 1 100 ? 4.307 1.731 5.644 1.00 90.81 100 ARG A C 1
ATOM 740 O O . ARG A 1 100 ? 4.552 0.598 5.242 1.00 90.81 100 ARG A O 1
ATOM 747 N N . PRO A 1 101 ? 3.735 1.960 6.845 1.00 92.19 101 PRO A N 1
ATOM 748 C CA . PRO A 1 101 ? 3.288 0.864 7.708 1.00 92.19 101 PRO A CA 1
ATOM 749 C C . PRO A 1 101 ? 2.227 -0.011 7.035 1.00 92.19 101 PRO A C 1
ATOM 751 O O . PRO A 1 101 ? 2.394 -1.224 7.028 1.00 92.19 101 PRO A O 1
ATOM 754 N N . PHE A 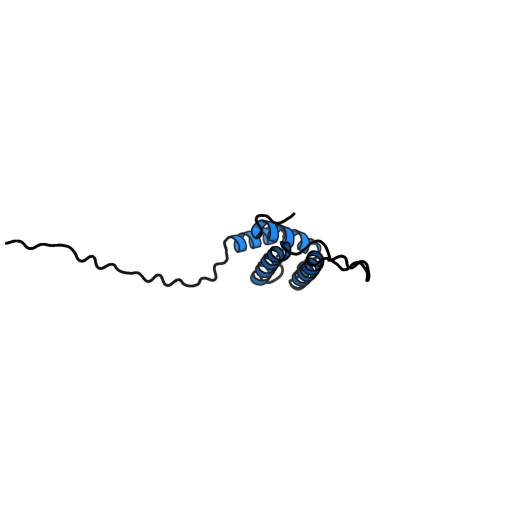1 102 ? 1.255 0.586 6.331 1.00 94.44 102 PHE A N 1
ATOM 755 C CA . PHE A 1 102 ? 0.269 -0.165 5.546 1.00 94.44 102 PHE A CA 1
ATOM 756 C C . PHE A 1 102 ? 0.929 -1.177 4.597 1.00 94.44 102 PHE A C 1
ATOM 758 O O . PHE A 1 102 ? 0.564 -2.349 4.563 1.00 94.44 102 PHE A O 1
ATOM 765 N N . LEU A 1 103 ? 1.924 -0.729 3.824 1.00 92.94 103 LEU A N 1
ATOM 766 C CA . LEU A 1 103 ? 2.597 -1.577 2.840 1.00 92.94 103 LEU A CA 1
ATOM 767 C C . LEU A 1 103 ? 3.398 -2.709 3.494 1.00 92.94 103 LEU A C 1
ATOM 769 O O . LEU A 1 103 ? 3.527 -3.775 2.901 1.00 92.94 103 LEU A O 1
ATOM 773 N N . LEU A 1 104 ? 3.958 -2.477 4.684 1.00 91.44 104 LEU A N 1
ATOM 774 C CA . LEU A 1 104 ? 4.707 -3.492 5.428 1.00 91.44 104 LEU A CA 1
ATOM 775 C C . LEU A 1 104 ? 3.775 -4.540 6.037 1.00 91.44 104 LEU A C 1
ATOM 777 O O . LEU A 1 104 ? 4.056 -5.731 5.912 1.00 91.44 104 LEU A O 1
ATOM 781 N N . ASP A 1 105 ? 2.664 -4.111 6.635 1.00 92.81 105 ASP A N 1
ATOM 782 C CA . ASP A 1 105 ? 1.653 -5.018 7.179 1.00 92.81 105 ASP A CA 1
ATOM 783 C C 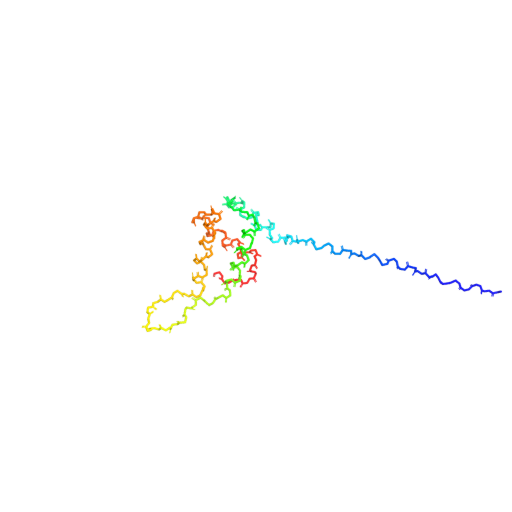. ASP A 1 105 ? 1.035 -5.877 6.064 1.00 92.81 105 ASP A C 1
ATOM 785 O O . ASP A 1 105 ? 0.916 -7.090 6.219 1.00 92.81 105 ASP A O 1
ATOM 789 N N . ALA A 1 106 ? 0.745 -5.282 4.899 1.00 92.75 106 ALA A N 1
ATOM 790 C CA . ALA A 1 106 ? 0.236 -6.006 3.734 1.00 92.75 106 ALA A CA 1
ATOM 791 C C . ALA A 1 106 ? 1.186 -7.130 3.283 1.00 92.75 106 ALA A C 1
ATOM 793 O O . ALA A 1 106 ? 0.758 -8.264 3.084 1.00 92.75 106 ALA A O 1
ATOM 794 N N . ILE A 1 107 ? 2.488 -6.844 3.170 1.00 91.75 107 ILE A N 1
ATOM 795 C CA . ILE A 1 107 ? 3.493 -7.858 2.812 1.00 91.75 107 ILE A CA 1
ATOM 796 C C . ILE A 1 107 ? 3.595 -8.940 3.891 1.00 91.75 107 ILE A C 1
ATOM 798 O O . ILE A 1 107 ? 3.697 -10.121 3.565 1.00 91.75 107 ILE A O 1
ATOM 802 N N . SER A 1 108 ? 3.586 -8.540 5.165 1.00 91.19 108 SER A N 1
ATOM 803 C CA . SER A 1 108 ? 3.721 -9.462 6.295 1.00 91.19 108 SER A CA 1
ATOM 804 C C . SER A 1 108 ? 2.583 -10.477 6.358 1.00 91.19 108 SER A C 1
ATOM 806 O O . SER A 1 108 ? 2.822 -11.619 6.743 1.00 91.19 108 SER A O 1
ATOM 808 N N . VAL A 1 109 ? 1.364 -10.057 6.013 1.00 91.94 109 VAL A N 1
ATOM 809 C CA . VAL A 1 109 ? 0.166 -10.899 6.091 1.00 91.94 109 VAL A CA 1
ATOM 810 C C . VAL A 1 109 ? -0.036 -11.703 4.807 1.00 91.94 109 VAL A C 1
ATOM 812 O O . VAL A 1 109 ? -0.218 -12.917 4.872 1.00 91.94 109 VAL A O 1
ATOM 815 N N . TYR A 1 110 ? 0.044 -11.057 3.640 1.00 90.31 110 TYR A N 1
ATOM 816 C CA . TYR A 1 110 ? -0.362 -11.678 2.375 1.00 90.31 110 TYR A CA 1
ATOM 817 C C . TYR A 1 110 ? 0.789 -12.283 1.563 1.00 90.31 110 TYR 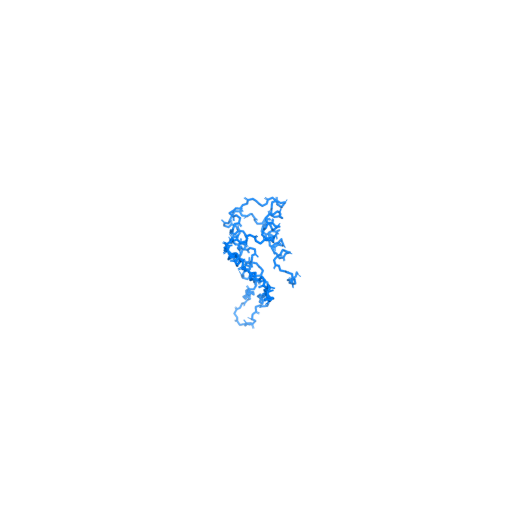A C 1
ATOM 819 O O . TYR A 1 110 ? 0.530 -13.088 0.669 1.00 90.31 110 TYR A O 1
ATOM 827 N N . CYS A 1 111 ? 2.056 -11.952 1.854 1.00 89.12 111 CYS A N 1
ATOM 828 C CA . CYS A 1 111 ? 3.200 -12.383 1.038 1.00 89.12 111 CYS A CA 1
ATOM 829 C C . CYS A 1 111 ? 4.246 -13.197 1.813 1.00 89.12 111 CYS A C 1
ATOM 831 O O . CYS A 1 111 ? 5.370 -12.725 2.047 1.00 89.12 111 CYS A O 1
ATOM 833 N N . PRO A 1 112 ? 3.951 -14.458 2.166 1.00 76.81 112 PRO A N 1
ATOM 834 C CA . PRO A 1 112 ? 4.939 -15.342 2.766 1.00 76.81 112 PRO A CA 1
ATOM 835 C C . PRO A 1 112 ? 6.041 -15.672 1.742 1.00 76.81 112 PRO A C 1
ATOM 837 O O . PRO A 1 112 ? 5.890 -16.555 0.903 1.00 76.81 112 PRO A O 1
ATOM 840 N N . GLY A 1 113 ? 7.161 -14.946 1.807 1.00 71.88 113 GLY A N 1
ATOM 841 C CA . GLY A 1 113 ? 8.303 -15.096 0.893 1.00 71.88 113 GLY A CA 1
ATOM 842 C C . GLY A 1 113 ? 8.634 -13.861 0.052 1.00 71.88 113 GLY A C 1
ATOM 843 O O . GLY A 1 113 ? 9.539 -13.937 -0.778 1.00 71.88 113 GLY A O 1
ATOM 844 N N . ALA A 1 114 ? 7.942 -12.740 0.266 1.00 69.81 114 ALA A N 1
ATOM 845 C CA . ALA A 1 114 ? 8.263 -11.476 -0.390 1.00 69.81 114 ALA A CA 1
ATOM 846 C C . ALA A 1 114 ? 9.698 -11.011 -0.111 1.00 69.81 114 ALA A C 1
ATOM 848 O O . ALA A 1 114 ? 10.268 -11.233 0.963 1.00 69.81 114 ALA A O 1
ATOM 849 N N . HIS A 1 115 ? 10.270 -10.312 -1.088 1.00 60.06 115 HIS A N 1
ATOM 850 C CA . HIS A 1 115 ? 11.619 -9.772 -0.988 1.00 60.06 115 HIS A CA 1
ATOM 851 C C . HIS A 1 115 ? 11.588 -8.450 -0.201 1.00 60.06 115 HIS A C 1
ATOM 853 O O . HIS A 1 115 ? 11.299 -7.392 -0.765 1.00 60.06 115 HIS A O 1
ATOM 859 N N . SER A 1 116 ? 11.882 -8.499 1.102 1.00 54.41 116 SER A N 1
ATOM 860 C CA . SER A 1 116 ? 12.053 -7.308 1.956 1.00 54.41 116 SER A CA 1
ATOM 861 C C . SER A 1 116 ? 13.249 -6.460 1.530 1.00 54.41 116 SER A C 1
ATOM 863 O O . SER A 1 116 ? 14.352 -7.049 1.436 1.00 54.41 116 SER A O 1
#

Mean predicted aligned error: 12.45 Å

Nearest PDB structures (foldseek):
  4a0o-assembly1_M  TM=2.614E-01  e=6.600E+00  Bos taurus

Radius of gyration: 24.58 Å; Cα contacts (8 Å, |Δi|>4): 89; chains: 1; bounding box: 58×81×41 Å

pLDDT: mean 78.27, std 18.04, range [34.81, 95.06]

Sequence (116 aa):
MVVNSSAWLVAATATLMTVAVAHAEPQDDEFLQLLSRDGITAGPPEQLIALAHERCDDDNLSRSGIFTLHFGAMPSPFSSAMLQLAAKLENQGLTGPQVRPFLLDAISVYCPGAHS

Solvent-accessible surface area (backbone atoms only — not comparable to full-atom values): 7272 Å² total; per-residue (Å²): 135,83,87,85,86,75,83,83,77,80,77,80,77,77,77,75,76,76,70,81,61,84,66,76,45,75,56,53,60,50,46,55,50,51,35,50,74,73,69,51,81,55,54,61,66,70,59,53,51,54,54,28,52,48,54,37,63,47,66,76,39,50,74,64,41,86,80,59,90,84,71,67,90,65,73,14,60,27,58,50,49,54,52,52,51,47,54,52,41,42,74,36,59,41,48,79,85,49,48,59,58,52,56,52,50,23,34,69,64,73,27,92,81,63,90,126

Foldseek 3Di:
DDDDDDDPPPPPPPPPPPPPPVPCDVLLVQLVVQCVVVVNPFADSVLLLVLLVLLQVLLPFDQDAPDPVPDDDDGGSSVVSLVVSLVSVVVSVDDPVSSVSSSVSSCVRPPPPGDD

Secondary structure (DSSP, 8-state):
-------------------------HHHHHHHHHHHHTT---S-HHHHHHHHHHHHHHTTS-SS----TTS--PPPHHHHHHHHHHHHHHHTT--HHHHHHHHHHHHHHH-TT---